Protein AF-A0A432FZ18-F1 (afdb_monomer_lite)

Organism: NCBI:txid2024889

Secondary structure (DSSP, 8-state):
-----HHHHHHHHHHIIIIIHHHHHHHHHHHHHTEEEEE-HHHHHHHHHTT--HHHHHHHHHHTTS-BS-HHHHHHHHHHH-S-HHHHHHHHHHHHHHEEEEE-TTHHHHHHHHHHHHHHHHHHHHHHHS-TT--

Structure (mmCIF, N/CA/C/O backbone):
data_AF-A0A432FZ18-F1
#
_entry.id   AF-A0A432FZ18-F1
#
loop_
_atom_site.group_PDB
_atom_site.id
_atom_site.type_symbol
_atom_site.label_atom_id
_atom_site.label_alt_id
_atom_site.label_comp_id
_atom_site.label_asym_id
_atom_site.label_entity_id
_atom_site.label_seq_id
_atom_site.pdbx_PDB_ins_code
_atom_site.Cartn_x
_atom_site.Cartn_y
_atom_site.Cartn_z
_atom_site.occupancy
_atom_site.B_iso_or_equiv
_atom_site.auth_seq_id
_atom_site.auth_comp_id
_atom_site.auth_asym_id
_atom_site.auth_atom_id
_atom_site.pdbx_PDB_model_num
ATOM 1 N N . MET A 1 1 ? 37.053 12.940 -31.738 1.00 42.72 1 MET A N 1
ATOM 2 C CA . MET A 1 1 ? 35.820 13.346 -31.035 1.00 42.72 1 MET A CA 1
ATOM 3 C C . MET A 1 1 ? 34.678 12.847 -31.896 1.00 42.72 1 MET A C 1
ATOM 5 O O . MET A 1 1 ? 34.499 13.380 -32.983 1.00 42.72 1 MET A O 1
ATOM 9 N N . GLU A 1 2 ? 34.038 11.740 -31.517 1.00 53.56 2 GLU A N 1
ATOM 10 C CA . GLU A 1 2 ? 32.919 11.198 -32.296 1.00 53.56 2 GLU A CA 1
ATOM 11 C C . GLU A 1 2 ? 31.771 12.209 -32.272 1.00 53.56 2 GLU A C 1
ATOM 13 O O . GLU A 1 2 ? 31.333 12.654 -31.210 1.00 53.56 2 GLU A O 1
ATOM 18 N N . ILE A 1 3 ? 31.361 12.648 -33.460 1.00 57.78 3 ILE A N 1
ATOM 19 C CA . ILE A 1 3 ? 30.257 13.585 -33.635 1.00 57.78 3 ILE A CA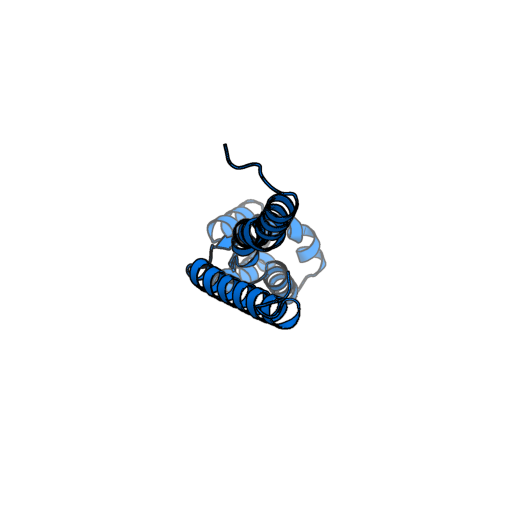 1
ATOM 20 C C . ILE A 1 3 ? 28.996 12.798 -33.303 1.00 57.78 3 ILE A C 1
ATOM 22 O O . ILE A 1 3 ? 28.614 11.907 -34.057 1.00 57.78 3 ILE A O 1
ATOM 26 N N . ILE A 1 4 ? 28.378 13.107 -32.165 1.00 59.44 4 ILE A N 1
ATOM 27 C CA . ILE A 1 4 ? 27.102 12.515 -31.763 1.00 59.44 4 ILE A CA 1
ATOM 28 C C . ILE A 1 4 ? 26.103 12.775 -32.896 1.00 59.44 4 ILE A C 1
ATOM 30 O O . ILE A 1 4 ? 25.757 13.924 -33.180 1.00 59.44 4 ILE A O 1
ATOM 34 N N . THR A 1 5 ? 25.667 11.716 -33.576 1.00 69.81 5 THR A N 1
ATOM 35 C CA . THR A 1 5 ? 24.731 11.848 -34.693 1.00 69.81 5 THR A CA 1
ATOM 36 C C . THR A 1 5 ? 23.301 12.016 -34.176 1.00 69.81 5 THR A C 1
ATOM 38 O O . THR A 1 5 ? 22.955 11.593 -33.073 1.00 69.81 5 THR A O 1
ATOM 41 N N . TRP A 1 6 ? 22.415 12.612 -34.980 1.00 69.00 6 TRP A N 1
ATOM 42 C CA . TRP A 1 6 ? 20.993 12.756 -34.625 1.00 69.00 6 TRP A CA 1
ATOM 43 C C . TRP A 1 6 ? 20.311 11.401 -34.339 1.00 69.00 6 TRP A C 1
ATOM 45 O O . TRP A 1 6 ? 19.399 11.312 -33.514 1.00 69.00 6 TRP A O 1
ATOM 55 N N . GLY A 1 7 ? 20.793 10.326 -34.976 1.00 70.12 7 GLY A N 1
ATOM 56 C CA . GLY A 1 7 ? 20.372 8.951 -34.701 1.00 70.12 7 GLY A CA 1
ATOM 57 C C . GLY A 1 7 ? 20.758 8.468 -33.299 1.00 70.12 7 GLY A C 1
ATOM 58 O O . GLY A 1 7 ? 19.943 7.813 -32.646 1.00 70.12 7 GLY A O 1
ATOM 59 N N . ASP A 1 8 ? 21.939 8.848 -32.807 1.00 64.94 8 ASP A N 1
ATOM 60 C CA . ASP A 1 8 ? 22.396 8.525 -31.449 1.00 64.94 8 ASP A CA 1
ATOM 61 C C . ASP A 1 8 ? 21.614 9.297 -30.388 1.00 64.94 8 ASP A C 1
ATOM 63 O O . ASP A 1 8 ? 21.229 8.720 -29.373 1.00 64.94 8 ASP A O 1
ATOM 67 N N . ILE A 1 9 ? 21.277 10.566 -30.651 1.00 68.31 9 ILE A N 1
ATOM 68 C CA . ILE A 1 9 ? 20.412 11.363 -29.765 1.00 68.31 9 ILE A CA 1
ATOM 69 C C . ILE A 1 9 ? 19.025 10.722 -29.678 1.00 68.31 9 ILE A C 1
ATOM 71 O O . ILE A 1 9 ? 18.523 10.487 -28.582 1.00 68.31 9 ILE A O 1
ATOM 75 N N . ARG A 1 10 ? 18.420 10.354 -30.817 1.00 70.19 10 ARG A N 1
ATOM 76 C CA . ARG A 1 10 ? 17.100 9.705 -30.848 1.00 70.19 10 ARG A CA 1
ATOM 77 C C . ARG A 1 10 ? 17.105 8.355 -30.123 1.00 70.19 10 ARG A C 1
ATOM 79 O O . ARG A 1 10 ? 16.159 8.059 -29.393 1.00 70.19 10 ARG A O 1
ATOM 86 N N . ARG A 1 11 ? 18.158 7.548 -30.292 1.00 69.88 11 ARG A N 1
ATOM 87 C CA . ARG A 1 11 ? 18.338 6.275 -29.569 1.00 69.88 11 ARG A CA 1
ATOM 88 C C . ARG A 1 11 ? 18.551 6.492 -28.071 1.00 69.88 11 ARG A C 1
ATOM 90 O O . ARG A 1 11 ? 17.928 5.791 -27.278 1.00 69.88 11 ARG A O 1
ATOM 97 N N . GLY A 1 12 ? 19.346 7.487 -27.684 1.00 68.94 12 GLY A N 1
ATOM 98 C CA . GLY A 1 12 ? 19.562 7.873 -26.290 1.00 68.94 12 GLY A CA 1
ATOM 99 C C . GLY A 1 12 ? 18.278 8.346 -25.607 1.00 68.94 12 GLY A C 1
ATOM 100 O O . GLY A 1 12 ? 17.948 7.877 -24.522 1.00 68.94 12 GLY A O 1
ATOM 101 N N . THR A 1 13 ? 17.488 9.199 -26.265 1.00 74.06 13 THR A N 1
ATOM 102 C CA . THR A 1 13 ? 16.187 9.651 -25.747 1.00 74.06 13 THR A CA 1
ATOM 103 C C . THR A 1 13 ? 15.193 8.498 -25.629 1.00 74.06 13 THR A C 1
ATOM 105 O O . THR A 1 13 ? 14.516 8.386 -24.609 1.00 74.06 13 THR A O 1
ATOM 108 N N . LEU A 1 14 ? 15.127 7.605 -26.623 1.00 73.06 14 LEU A N 1
ATOM 109 C CA . LEU A 1 14 ? 14.284 6.408 -26.550 1.00 73.06 14 LEU A CA 1
ATOM 110 C C . LEU A 1 14 ? 14.692 5.500 -25.386 1.00 73.06 14 LEU A C 1
ATOM 112 O O . LEU A 1 14 ? 13.818 5.031 -24.667 1.00 73.06 14 LEU A O 1
ATOM 116 N N . ALA A 1 15 ? 15.991 5.299 -25.153 1.00 69.06 15 ALA A N 1
ATOM 117 C CA . ALA A 1 15 ? 16.472 4.532 -24.009 1.00 69.06 15 ALA A CA 1
ATOM 118 C C . ALA A 1 15 ? 16.080 5.199 -22.681 1.00 69.06 15 ALA A C 1
ATOM 120 O O . ALA A 1 15 ? 15.528 4.546 -21.803 1.00 69.06 15 ALA A O 1
ATOM 121 N N . ILE A 1 16 ? 16.266 6.511 -22.533 1.00 71.75 16 ILE A N 1
ATOM 122 C CA . ILE A 1 16 ? 15.891 7.220 -21.300 1.00 71.75 16 ILE A CA 1
ATOM 123 C C . ILE A 1 16 ? 14.378 7.112 -21.041 1.00 71.75 16 ILE A C 1
ATOM 125 O O . ILE A 1 16 ? 13.962 6.760 -19.937 1.00 71.75 16 ILE A O 1
ATOM 129 N N . VAL A 1 17 ? 13.550 7.363 -22.058 1.00 73.94 17 VAL A N 1
ATOM 130 C CA . VAL A 1 17 ? 12.085 7.388 -21.921 1.00 73.94 17 VAL A CA 1
ATOM 131 C C . VAL A 1 17 ? 11.493 5.991 -21.749 1.00 73.94 17 VAL A C 1
ATOM 133 O O . VAL A 1 17 ? 10.549 5.828 -20.982 1.00 73.94 17 VAL A O 1
ATOM 136 N N . LEU A 1 18 ? 12.025 4.981 -22.440 1.00 72.44 18 LEU A N 1
ATOM 137 C CA . LEU A 1 18 ? 11.463 3.631 -22.410 1.00 72.44 18 LEU A CA 1
ATOM 138 C C . LEU A 1 18 ? 12.084 2.745 -21.336 1.00 72.44 18 LEU A C 1
ATOM 140 O O . LEU A 1 18 ? 11.427 1.808 -20.918 1.00 72.44 18 LEU A O 1
ATOM 144 N N . VAL A 1 19 ? 13.307 3.003 -20.879 1.00 70.69 19 VAL A N 1
ATOM 145 C CA . VAL A 1 19 ? 14.027 2.127 -19.933 1.00 70.69 19 VAL A CA 1
ATOM 146 C C . VAL A 1 19 ? 14.135 2.812 -18.575 1.00 70.69 19 VAL A C 1
ATOM 148 O O . VAL A 1 19 ? 13.672 2.280 -17.566 1.00 70.69 19 VAL A O 1
ATOM 151 N N . ILE A 1 20 ? 14.690 4.026 -18.541 1.00 73.50 20 ILE A N 1
ATOM 152 C CA . ILE A 1 20 ? 15.062 4.690 -17.284 1.00 73.50 20 ILE A CA 1
ATOM 153 C C . ILE A 1 20 ? 13.832 5.233 -16.557 1.00 73.50 20 ILE A C 1
ATOM 155 O O . ILE A 1 20 ? 13.635 4.922 -15.383 1.00 73.50 20 ILE A O 1
ATOM 159 N N . VAL A 1 21 ? 12.979 5.999 -17.245 1.00 76.12 21 VAL A N 1
ATOM 160 C CA . VAL A 1 21 ? 11.768 6.580 -16.639 1.00 76.12 21 VAL A CA 1
ATOM 161 C C . VAL A 1 21 ? 10.839 5.496 -16.069 1.00 76.12 21 VAL A C 1
ATOM 163 O O . VAL A 1 21 ? 10.453 5.616 -14.909 1.00 76.12 21 VAL A O 1
ATOM 166 N N . PRO A 1 22 ? 10.521 4.401 -16.784 1.00 73.44 22 PRO A N 1
ATOM 167 C CA . PRO A 1 22 ? 9.627 3.364 -16.273 1.00 73.44 22 PRO A CA 1
ATOM 168 C C . PRO A 1 22 ? 10.248 2.578 -15.123 1.00 73.44 22 PRO A C 1
ATOM 170 O O . PRO A 1 22 ? 9.548 2.278 -14.164 1.00 73.44 22 PRO A O 1
ATOM 173 N N . THR A 1 23 ? 11.558 2.312 -15.162 1.00 75.31 23 THR A N 1
ATOM 174 C CA . THR A 1 23 ? 12.267 1.669 -14.042 1.00 75.31 23 THR A CA 1
ATOM 175 C C . THR A 1 23 ? 12.230 2.545 -12.794 1.00 75.31 23 THR A C 1
ATOM 177 O O . THR A 1 23 ? 11.946 2.055 -11.703 1.00 75.31 23 THR A O 1
ATOM 180 N N . PHE A 1 24 ? 12.464 3.850 -12.949 1.00 74.81 24 PHE A N 1
ATOM 181 C CA . PHE A 1 24 ? 12.413 4.801 -11.843 1.00 74.81 24 PHE A CA 1
ATOM 182 C C . PHE A 1 24 ? 10.992 4.944 -11.282 1.00 74.81 24 PHE A C 1
ATOM 184 O O . PHE A 1 24 ? 10.801 4.897 -10.067 1.00 74.81 24 PHE A O 1
ATOM 191 N N . LEU A 1 25 ? 9.980 5.050 -12.151 1.00 74.00 25 LEU A N 1
ATOM 192 C CA . LEU A 1 25 ? 8.573 5.094 -11.748 1.00 74.00 25 LEU A CA 1
ATOM 193 C C . LEU A 1 25 ? 8.155 3.801 -11.035 1.00 74.00 25 LEU A C 1
ATOM 195 O O . LEU A 1 25 ? 7.576 3.863 -9.955 1.00 74.00 25 LEU A O 1
ATOM 199 N N . LEU A 1 26 ? 8.488 2.631 -11.581 1.00 71.75 26 LEU A N 1
ATOM 200 C CA . LEU A 1 26 ? 8.206 1.349 -10.937 1.00 71.75 26 LEU A CA 1
ATOM 201 C C . LEU A 1 26 ? 8.903 1.258 -9.577 1.00 71.75 26 LEU A C 1
ATOM 203 O O . LEU A 1 26 ? 8.251 0.921 -8.598 1.00 71.75 26 LEU A O 1
ATOM 207 N N . GLY A 1 27 ? 10.178 1.633 -9.470 1.00 68.88 27 GLY A N 1
ATOM 208 C CA . GLY A 1 27 ? 10.905 1.587 -8.198 1.00 68.88 27 GLY A CA 1
ATOM 209 C C . GLY A 1 27 ? 10.311 2.523 -7.142 1.00 68.88 27 GLY A C 1
ATOM 210 O O . GLY A 1 27 ? 10.164 2.142 -5.983 1.00 68.88 27 GLY A O 1
ATOM 211 N N . THR A 1 28 ? 9.904 3.726 -7.551 1.00 70.12 28 THR A N 1
ATOM 212 C CA . THR A 1 28 ? 9.374 4.748 -6.636 1.00 70.12 28 THR A CA 1
ATOM 213 C C . THR A 1 28 ? 7.939 4.445 -6.199 1.00 70.12 28 THR A C 1
ATOM 215 O O . THR A 1 28 ? 7.583 4.682 -5.046 1.00 70.12 28 THR A O 1
ATOM 218 N N . TYR A 1 29 ? 7.107 3.912 -7.100 1.00 69.00 29 TYR A N 1
ATOM 219 C CA . TYR A 1 29 ? 5.669 3.752 -6.864 1.00 69.00 29 TYR A CA 1
ATOM 220 C C . TYR A 1 29 ? 5.227 2.313 -6.569 1.00 69.00 29 TYR A C 1
ATOM 222 O O . TYR A 1 29 ? 4.166 2.139 -5.970 1.00 69.00 29 TYR A O 1
ATOM 230 N N . MET A 1 30 ? 6.016 1.278 -6.888 1.00 66.56 30 MET A N 1
ATOM 231 C CA . MET A 1 30 ? 5.645 -0.103 -6.545 1.00 66.56 30 MET A CA 1
ATOM 232 C C . MET A 1 30 ? 5.706 -0.376 -5.051 1.00 66.56 30 MET A C 1
ATOM 234 O O . MET A 1 30 ? 4.802 -1.015 -4.522 1.00 66.56 30 MET A O 1
ATOM 238 N N . ALA A 1 31 ? 6.752 0.086 -4.365 1.00 64.00 31 ALA A N 1
ATOM 239 C CA . ALA A 1 31 ? 6.898 -0.180 -2.938 1.00 64.00 31 ALA A CA 1
ATOM 240 C C . ALA A 1 31 ? 5.747 0.417 -2.106 1.00 64.00 31 ALA A C 1
ATOM 242 O O . ALA A 1 31 ? 5.229 -0.306 -1.260 1.00 64.00 31 ALA A O 1
ATOM 243 N N . PRO A 1 32 ? 5.271 1.655 -2.363 1.00 63.59 32 PRO A N 1
ATOM 244 C CA . PRO A 1 32 ? 4.036 2.177 -1.774 1.00 63.59 32 PRO A CA 1
ATOM 245 C C . PRO A 1 32 ? 2.765 1.442 -2.223 1.00 63.59 32 PRO A C 1
ATOM 247 O O . PRO A 1 32 ? 1.850 1.271 -1.422 1.00 63.59 32 PRO A O 1
ATOM 250 N N . ALA A 1 33 ? 2.686 1.011 -3.487 1.00 63.75 33 ALA A N 1
ATOM 251 C CA . ALA A 1 33 ? 1.502 0.339 -4.027 1.00 63.75 33 ALA A CA 1
ATOM 252 C C . ALA A 1 33 ? 1.334 -1.107 -3.526 1.00 63.75 33 ALA A C 1
ATOM 254 O O . ALA A 1 33 ? 0.216 -1.611 -3.472 1.00 63.75 33 ALA A O 1
ATOM 255 N N . LEU A 1 34 ? 2.432 -1.768 -3.152 1.00 67.06 34 LEU A N 1
ATOM 256 C CA . LEU A 1 34 ? 2.473 -3.139 -2.639 1.00 67.06 34 LEU A CA 1
ATOM 257 C C . LEU A 1 34 ? 2.684 -3.183 -1.118 1.00 67.06 34 LEU A C 1
ATOM 259 O O . LEU A 1 34 ? 3.289 -4.115 -0.583 1.00 67.06 34 LEU A O 1
ATOM 263 N N . GLN A 1 35 ? 2.197 -2.168 -0.404 1.00 69.44 35 GLN A N 1
ATOM 264 C CA . GLN A 1 35 ? 2.169 -2.190 1.054 1.00 69.44 35 GLN A CA 1
ATOM 265 C C . GLN A 1 35 ? 0.980 -3.008 1.535 1.00 69.44 35 GLN A C 1
ATOM 267 O O . GLN A 1 35 ? -0.151 -2.811 1.102 1.00 69.44 35 GLN A O 1
ATOM 272 N N . SER A 1 36 ? 1.231 -3.897 2.489 1.00 73.38 36 SER A N 1
ATOM 273 C CA . SER A 1 36 ? 0.146 -4.435 3.299 1.00 73.38 36 SER A CA 1
ATOM 274 C C . SER A 1 36 ? -0.192 -3.434 4.398 1.00 73.38 36 SER A C 1
ATOM 276 O O . SER A 1 36 ? 0.690 -2.838 4.996 1.00 73.38 36 SER A O 1
ATOM 278 N N . TYR A 1 37 ? -1.464 -3.213 4.662 1.00 77.25 37 TYR A N 1
ATOM 279 C CA . TYR A 1 37 ? -1.971 -2.329 5.691 1.00 77.25 37 TYR A CA 1
ATOM 280 C C . TYR A 1 37 ? -2.477 -3.170 6.855 1.00 77.25 37 TYR A C 1
ATOM 282 O O . TYR A 1 37 ? -3.238 -4.123 6.666 1.00 77.25 37 TYR A O 1
ATOM 290 N N . GLN A 1 38 ? -2.065 -2.804 8.062 1.00 79.62 38 GLN A N 1
ATOM 291 C CA . GLN A 1 38 ? -2.515 -3.442 9.292 1.00 79.62 38 GLN A CA 1
ATOM 292 C C . GLN A 1 38 ? -2.835 -2.370 10.333 1.00 79.62 38 GLN A C 1
ATOM 294 O O . GLN A 1 38 ? -2.187 -1.323 10.409 1.00 79.62 38 GLN A O 1
ATOM 299 N N . ILE A 1 39 ? -3.848 -2.638 11.155 1.00 79.50 39 ILE A N 1
ATOM 300 C CA . ILE A 1 39 ? -4.134 -1.828 12.339 1.00 79.50 39 ILE A CA 1
ATOM 301 C C . ILE A 1 39 ? -3.083 -2.169 13.394 1.00 79.50 39 ILE A C 1
ATOM 303 O O . ILE A 1 39 ? -2.929 -3.330 13.761 1.00 79.50 39 ILE A O 1
ATOM 307 N N . THR A 1 40 ? -2.352 -1.182 13.905 1.00 76.50 40 THR A N 1
ATOM 308 C CA . THR A 1 40 ? -1.316 -1.447 14.911 1.00 76.50 40 THR A CA 1
ATOM 309 C C . THR A 1 40 ? -1.911 -1.593 16.315 1.00 76.50 40 THR A C 1
ATOM 311 O O . THR A 1 40 ? -2.868 -0.915 16.689 1.00 76.50 40 THR A O 1
ATOM 314 N N . GLY A 1 41 ? -1.329 -2.475 17.136 1.00 77.00 41 GLY A N 1
ATOM 315 C CA . GLY A 1 41 ? -1.704 -2.614 18.551 1.00 77.00 41 GLY A CA 1
ATOM 316 C C . GLY A 1 41 ? -1.545 -1.314 19.360 1.00 77.00 41 GLY A C 1
ATOM 317 O O . GLY A 1 41 ? -2.480 -0.941 20.067 1.00 77.00 41 GLY A O 1
ATOM 318 N N . PRO A 1 42 ? -0.419 -0.588 19.224 1.00 81.50 42 PRO A N 1
ATOM 319 C CA . PRO A 1 42 ? -0.256 0.743 19.807 1.00 81.50 42 PRO A CA 1
ATOM 32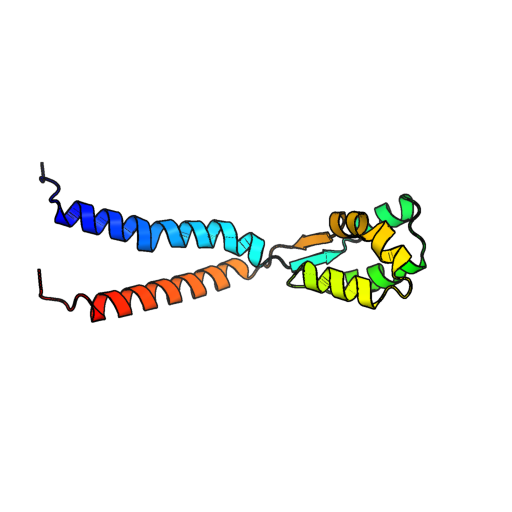0 C C . PRO A 1 42 ? -1.294 1.760 19.313 1.00 81.50 42 PRO A C 1
ATOM 322 O O . PRO A 1 42 ? -1.830 2.517 20.118 1.00 81.50 42 PRO A O 1
ATOM 325 N N . GLY A 1 43 ? -1.648 1.738 18.023 1.00 79.62 43 GLY A N 1
ATOM 326 C CA . GLY A 1 43 ? -2.656 2.646 17.474 1.00 79.62 43 GLY A CA 1
ATOM 327 C C . GLY A 1 43 ? -4.066 2.397 18.016 1.00 79.62 43 GLY A C 1
ATOM 328 O O . GLY A 1 43 ? -4.812 3.340 18.285 1.00 79.62 43 GLY A O 1
ATOM 329 N N . LEU A 1 44 ? -4.411 1.134 18.282 1.00 81.31 44 LEU A N 1
ATOM 330 C CA . LEU A 1 44 ? -5.639 0.762 18.996 1.00 81.31 44 LEU A CA 1
ATOM 331 C C . LEU A 1 44 ? -5.653 1.266 20.439 1.00 81.31 44 LEU A C 1
ATOM 333 O O . LEU A 1 44 ? -6.670 1.776 20.912 1.00 81.31 44 LEU A O 1
ATOM 337 N N . TRP A 1 45 ? -4.519 1.158 21.131 1.00 83.06 45 TRP A N 1
ATOM 338 C CA . TRP A 1 45 ? -4.378 1.672 22.489 1.00 83.06 45 TRP A CA 1
ATOM 339 C C . TRP A 1 45 ? -4.546 3.194 22.545 1.00 83.06 45 TRP A C 1
ATOM 341 O O . TRP A 1 45 ? -5.235 3.711 23.425 1.00 83.06 45 TRP A O 1
ATOM 351 N N . GLU A 1 46 ? -3.999 3.926 21.571 1.00 84.31 46 GLU A N 1
ATOM 352 C CA . GLU A 1 46 ? -4.222 5.368 21.457 1.00 84.31 46 GLU A CA 1
ATOM 353 C C . GLU A 1 46 ? -5.686 5.732 21.207 1.00 84.31 46 GLU A C 1
ATOM 355 O O . GLU A 1 46 ? -6.176 6.711 21.778 1.00 84.31 46 GLU A O 1
ATOM 360 N N . LEU A 1 47 ? -6.393 4.970 20.366 1.00 84.38 47 LEU A N 1
ATOM 361 C CA . LEU A 1 47 ? -7.823 5.179 20.125 1.00 84.38 47 LEU A CA 1
ATOM 362 C C . LEU A 1 47 ? -8.620 4.987 21.414 1.00 84.38 47 LEU A C 1
ATOM 364 O O . LEU A 1 47 ? -9.422 5.858 21.762 1.00 84.38 47 LEU A O 1
ATOM 368 N N . LYS A 1 48 ? -8.338 3.915 22.163 1.00 84.56 48 LYS A N 1
ATOM 369 C CA . LYS A 1 48 ? -8.973 3.657 23.460 1.00 84.56 48 LYS A CA 1
ATOM 370 C C . LYS A 1 48 ? -8.667 4.768 24.469 1.00 84.56 48 LYS A C 1
ATOM 372 O O . LYS A 1 48 ? -9.581 5.299 25.095 1.00 84.56 48 LYS A O 1
ATOM 377 N N . ARG A 1 49 ? -7.410 5.221 24.554 1.00 85.88 49 ARG A N 1
ATOM 378 C CA . ARG A 1 49 ? -6.994 6.338 25.426 1.00 85.88 49 ARG A CA 1
ATOM 379 C C . ARG A 1 49 ? -7.686 7.661 25.077 1.00 85.88 49 ARG A C 1
ATOM 381 O O . ARG A 1 49 ? -7.918 8.478 25.961 1.00 85.88 49 ARG A O 1
ATOM 388 N N . LYS A 1 50 ? -8.034 7.877 23.806 1.00 84.19 50 LYS A N 1
ATOM 389 C CA . LYS A 1 50 ? -8.770 9.060 23.321 1.00 84.19 50 LYS A CA 1
ATOM 390 C C . LYS A 1 50 ? -10.296 8.941 23.479 1.00 84.19 50 LYS A C 1
ATOM 392 O O . LYS A 1 50 ? -11.016 9.765 22.913 1.00 84.19 50 LYS A O 1
ATOM 397 N N . GLY A 1 51 ? -10.786 7.944 24.219 1.00 81.19 51 GLY A N 1
ATOM 398 C CA . GLY A 1 51 ? -12.211 7.759 24.500 1.00 81.19 51 GLY A CA 1
ATOM 399 C C . GLY A 1 51 ? -12.992 7.142 23.340 1.00 81.19 51 GLY A C 1
ATOM 400 O O . GLY A 1 51 ? -14.153 7.489 23.128 1.00 81.19 51 GLY A O 1
ATOM 401 N N . ALA A 1 52 ? -12.362 6.287 22.529 1.00 83.44 52 ALA A N 1
ATOM 402 C CA . ALA A 1 52 ? -13.105 5.448 21.595 1.00 83.44 52 ALA A CA 1
ATOM 403 C C . ALA A 1 52 ? -13.912 4.382 22.367 1.00 83.44 52 ALA A C 1
ATOM 405 O O . ALA A 1 52 ? -13.357 3.762 23.276 1.00 83.44 52 ALA A O 1
ATOM 406 N N . PRO A 1 53 ? -15.194 4.168 22.023 1.00 82.75 53 PRO A N 1
ATOM 407 C CA . PRO A 1 53 ? -16.033 3.168 22.678 1.00 82.75 53 PRO A CA 1
ATOM 408 C C . PRO A 1 53 ? -15.563 1.744 22.355 1.00 82.75 53 PRO A C 1
ATOM 410 O O . PRO A 1 53 ? -15.035 1.491 21.271 1.00 82.75 53 PRO A O 1
ATOM 413 N N . ASP A 1 54 ? -15.788 0.797 23.270 1.00 80.88 54 ASP A N 1
ATOM 414 C CA . ASP A 1 54 ? -15.346 -0.595 23.091 1.00 80.88 54 ASP A CA 1
ATOM 415 C C . ASP A 1 54 ? -16.010 -1.276 21.880 1.00 80.88 54 ASP A C 1
ATOM 417 O O . ASP A 1 54 ? -15.343 -2.034 21.181 1.00 80.88 54 ASP A O 1
ATOM 421 N N . ALA A 1 55 ? -17.241 -0.878 21.529 1.00 80.50 55 ALA A N 1
ATOM 422 C CA . ALA A 1 55 ? -17.931 -1.292 20.300 1.00 80.50 55 ALA A CA 1
ATOM 423 C C . ALA A 1 55 ? -17.158 -0.961 19.004 1.00 80.50 55 ALA A C 1
ATOM 425 O O . ALA A 1 55 ? -17.411 -1.558 17.963 1.00 80.50 55 ALA A O 1
ATOM 426 N N . LEU A 1 56 ? -16.213 -0.014 19.057 1.00 82.50 56 LEU A N 1
ATOM 427 C CA . LEU A 1 56 ? -15.291 0.292 17.962 1.00 82.50 56 LEU A CA 1
ATOM 428 C C . LEU A 1 56 ? -13.975 -0.488 18.085 1.00 82.50 56 LEU A C 1
ATOM 430 O O . LEU A 1 56 ? -13.406 -0.915 17.083 1.00 82.50 56 LEU A O 1
ATOM 434 N N . ILE A 1 57 ? -13.459 -0.644 19.305 1.00 82.69 57 ILE A N 1
ATOM 435 C CA . ILE A 1 57 ? -12.143 -1.244 19.560 1.00 82.69 57 ILE A CA 1
ATOM 436 C C . ILE A 1 57 ? -12.149 -2.753 19.319 1.00 82.69 57 ILE A C 1
ATOM 438 O O . ILE A 1 57 ? -11.171 -3.277 18.793 1.00 82.69 57 ILE A O 1
ATOM 442 N N . GLU A 1 58 ? -13.225 -3.443 19.683 1.00 82.38 58 GLU A N 1
ATOM 443 C CA . GLU A 1 58 ? -13.331 -4.900 19.586 1.00 82.38 58 GLU A CA 1
ATOM 444 C C . GLU A 1 58 ? -13.292 -5.404 18.124 1.00 82.38 58 GLU A C 1
ATOM 446 O O . GLU A 1 58 ? -12.406 -6.208 17.814 1.00 82.38 58 GLU A O 1
ATOM 451 N N . PRO A 1 59 ? -14.067 -4.836 17.172 1.00 81.44 59 PRO A N 1
ATOM 452 C CA . PRO A 1 59 ? -13.924 -5.149 15.746 1.00 81.44 59 PRO A CA 1
ATOM 453 C C . PRO A 1 59 ? -12.523 -4.869 15.190 1.00 81.44 59 PRO A C 1
ATOM 455 O O . PRO A 1 59 ? -11.968 -5.649 14.412 1.00 81.44 59 PRO A O 1
ATOM 458 N N . LEU A 1 60 ? -11.919 -3.748 15.598 1.00 82.69 60 LEU A N 1
ATOM 459 C CA . LEU A 1 60 ? -10.576 -3.369 15.161 1.00 82.69 60 LEU A CA 1
ATOM 460 C C . LEU A 1 60 ? -9.497 -4.300 15.742 1.00 82.69 60 LEU A C 1
ATOM 462 O O . LEU A 1 60 ? -8.465 -4.521 15.104 1.00 82.69 60 LEU A O 1
ATOM 466 N N . HIS A 1 61 ? -9.717 -4.850 16.940 1.00 83.00 61 HIS A N 1
ATOM 467 C CA . HIS A 1 61 ? -8.811 -5.797 17.583 1.00 83.00 61 HIS A CA 1
ATOM 468 C C . HIS A 1 61 ? -8.770 -7.137 16.845 1.00 83.00 61 HIS A C 1
ATOM 470 O O . HIS A 1 61 ? -7.686 -7.686 16.646 1.00 83.00 61 HIS A O 1
ATOM 476 N N . GLU A 1 62 ? -9.917 -7.636 16.383 1.00 82.38 62 GLU A N 1
ATOM 477 C CA . GLU A 1 62 ? -9.969 -8.819 15.517 1.00 82.38 62 GLU A CA 1
ATOM 478 C C . GLU A 1 62 ? -9.268 -8.562 14.177 1.00 82.38 62 GLU A C 1
ATOM 480 O O . GLU A 1 62 ? -8.477 -9.384 13.706 1.00 82.38 62 GLU A O 1
ATOM 485 N N . LEU A 1 63 ? -9.511 -7.391 13.578 1.00 81.38 63 LEU A N 1
ATOM 486 C CA . LEU A 1 63 ? -8.933 -7.011 12.288 1.00 81.38 63 LEU A CA 1
ATOM 487 C C . LEU A 1 63 ? -7.423 -6.797 12.338 1.00 81.38 63 LEU A C 1
ATOM 489 O O . LEU A 1 63 ? -6.743 -7.032 11.340 1.00 81.38 63 LEU A O 1
ATOM 493 N N . ARG A 1 64 ? -6.869 -6.442 13.502 1.00 78.00 64 ARG A N 1
ATOM 494 C CA . ARG A 1 64 ? -5.417 -6.392 13.713 1.00 78.00 64 ARG A CA 1
ATOM 495 C C . ARG A 1 64 ? -4.737 -7.707 13.345 1.00 78.00 64 ARG A C 1
ATOM 497 O O . ARG A 1 64 ? -3.589 -7.672 12.928 1.00 78.00 64 ARG A O 1
ATOM 504 N N . LEU A 1 65 ? -5.388 -8.859 13.498 1.00 73.00 65 LEU A N 1
ATOM 505 C CA . LEU A 1 65 ? -4.760 -10.159 13.238 1.00 73.00 65 LEU A CA 1
ATOM 506 C C . LEU A 1 65 ? -4.594 -10.467 11.740 1.00 73.00 65 LEU A C 1
ATOM 508 O O . LEU A 1 65 ? -3.956 -11.462 11.398 1.00 73.00 65 LEU A O 1
ATOM 512 N N . LYS A 1 66 ? -5.144 -9.635 10.844 1.00 76.06 66 LYS A N 1
ATOM 513 C CA . LYS A 1 66 ? -5.129 -9.867 9.396 1.00 76.06 66 LYS A CA 1
ATOM 514 C C . LYS A 1 66 ? -4.495 -8.684 8.650 1.00 76.06 66 LYS A C 1
ATOM 516 O O . LYS A 1 66 ? -5.040 -7.583 8.694 1.00 76.06 66 LYS A O 1
ATOM 521 N N . PRO A 1 67 ? -3.371 -8.881 7.940 1.00 74.00 67 PRO A N 1
ATOM 522 C CA . PRO A 1 67 ? -2.839 -7.864 7.038 1.00 74.00 67 PRO A CA 1
ATOM 523 C C . PRO A 1 67 ? -3.674 -7.798 5.748 1.00 74.00 67 PRO A C 1
ATOM 525 O O . PRO A 1 67 ? -4.038 -8.826 5.176 1.00 74.00 67 PRO A O 1
ATOM 528 N N . PHE A 1 68 ? -3.957 -6.589 5.260 1.00 73.62 68 PHE A N 1
ATOM 529 C CA . PHE A 1 68 ? -4.718 -6.354 4.026 1.00 73.62 68 PHE A CA 1
ATOM 530 C C . PHE A 1 68 ? -3.845 -5.698 2.962 1.00 73.62 68 PHE A C 1
ATOM 532 O O . PHE A 1 68 ? -3.163 -4.730 3.244 1.00 73.62 68 PHE A O 1
ATOM 539 N N . PHE A 1 69 ? -3.913 -6.136 1.707 1.00 64.44 69 PHE A N 1
ATOM 540 C CA . PHE A 1 69 ? -3.131 -5.527 0.615 1.00 64.44 69 PHE A CA 1
ATOM 541 C C . PHE A 1 69 ? -3.521 -4.084 0.280 1.00 64.44 69 PHE A C 1
ATOM 543 O O . PHE A 1 69 ? -2.730 -3.346 -0.288 1.00 64.44 69 PHE A O 1
ATOM 550 N N . PHE A 1 70 ? -4.748 -3.675 0.600 1.00 72.00 70 PHE A N 1
ATOM 551 C CA . PHE A 1 70 ? -5.238 -2.352 0.249 1.00 72.00 70 PHE A CA 1
ATOM 552 C C . PHE A 1 70 ? -5.883 -1.672 1.443 1.00 72.00 70 PHE A C 1
ATOM 554 O O . PHE A 1 70 ? -6.751 -2.246 2.105 1.00 72.00 70 PHE A O 1
ATOM 561 N N . LYS A 1 71 ? -5.524 -0.405 1.649 1.00 76.44 71 LYS A N 1
ATOM 562 C CA . LYS A 1 71 ? -6.095 0.442 2.696 1.00 76.44 71 LYS A CA 1
ATOM 563 C C . LYS A 1 71 ? -7.613 0.577 2.570 1.00 76.44 71 LYS A C 1
ATOM 565 O O . LYS A 1 71 ? -8.306 0.464 3.572 1.00 76.44 71 LYS A O 1
ATOM 570 N N . PHE A 1 72 ? -8.137 0.746 1.352 1.00 76.69 72 PHE A N 1
ATOM 571 C CA . PHE A 1 72 ? -9.587 0.825 1.129 1.00 76.69 72 PHE A CA 1
ATOM 572 C C . PHE A 1 72 ? -10.300 -0.476 1.521 1.00 76.69 72 PHE A C 1
ATOM 574 O O . PHE A 1 72 ? -11.400 -0.437 2.057 1.00 76.69 72 PHE A O 1
ATOM 581 N N . ARG A 1 73 ? -9.658 -1.633 1.302 1.00 80.81 73 ARG A N 1
ATOM 582 C CA . ARG A 1 73 ? -10.224 -2.941 1.649 1.00 80.81 73 ARG A CA 1
ATOM 583 C C . ARG A 1 73 ? -10.248 -3.146 3.159 1.00 80.81 73 ARG A C 1
ATOM 585 O O . ARG A 1 73 ? -11.241 -3.630 3.680 1.00 80.81 73 ARG A O 1
ATOM 592 N N . LEU A 1 74 ? -9.185 -2.724 3.847 1.00 82.12 74 LEU A N 1
ATOM 593 C CA . LEU A 1 74 ? -9.145 -2.691 5.307 1.00 82.12 74 LEU A CA 1
ATOM 594 C C . LEU A 1 74 ? -10.240 -1.771 5.863 1.00 82.12 74 LEU A C 1
ATOM 596 O O . LEU A 1 74 ? -10.983 -2.187 6.738 1.00 82.12 74 LEU A O 1
ATOM 600 N N . MET A 1 75 ? -10.380 -0.554 5.330 1.00 83.31 75 MET A N 1
ATOM 601 C CA . MET A 1 75 ? -11.416 0.391 5.768 1.00 83.31 75 MET A CA 1
ATOM 602 C C . MET A 1 75 ?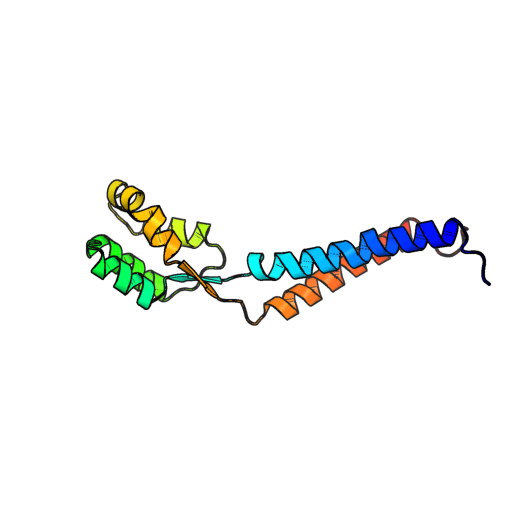 -12.837 -0.124 5.512 1.00 83.31 75 MET A C 1
ATOM 604 O O . MET A 1 75 ? -13.687 0.019 6.381 1.00 83.31 75 MET A O 1
ATOM 608 N N . SER A 1 76 ? -13.080 -0.769 4.370 1.00 83.50 76 SER A N 1
ATOM 609 C CA . SER A 1 76 ? -14.375 -1.386 4.058 1.00 83.50 76 SER A CA 1
ATOM 610 C C . SER A 1 76 ? -14.704 -2.549 4.998 1.00 83.50 76 SER A C 1
ATOM 612 O O . SER A 1 76 ? -15.841 -2.683 5.441 1.00 83.50 76 SER A O 1
ATOM 614 N N . GLU A 1 77 ? -13.711 -3.366 5.358 1.00 84.19 77 GLU A N 1
ATOM 615 C CA . GLU A 1 77 ? -13.911 -4.434 6.337 1.00 84.19 77 GLU A CA 1
ATOM 616 C C . GLU A 1 77 ? -14.170 -3.853 7.739 1.00 84.19 77 GLU A C 1
ATOM 618 O O . GLU A 1 77 ? -15.054 -4.334 8.444 1.00 84.19 77 GLU A O 1
ATOM 623 N N . VAL A 1 78 ? -13.466 -2.783 8.130 1.00 84.00 78 VAL A N 1
ATOM 624 C CA . VAL A 1 78 ? -13.744 -2.048 9.376 1.00 84.00 78 VAL A CA 1
ATOM 625 C C . VAL A 1 78 ? -15.183 -1.528 9.398 1.00 84.00 78 VAL A C 1
ATOM 627 O O . VAL A 1 78 ? -15.885 -1.761 10.377 1.00 84.00 78 VAL A O 1
ATOM 630 N N . GLU A 1 79 ? -15.630 -0.870 8.327 1.00 84.69 79 GLU A N 1
ATOM 631 C CA . GLU A 1 79 ? -17.001 -0.366 8.188 1.00 84.69 79 GLU A CA 1
ATOM 632 C C . GLU A 1 79 ? -18.029 -1.496 8.327 1.00 84.69 79 GLU A C 1
ATOM 634 O O . GLU A 1 79 ? -18.976 -1.375 9.095 1.00 84.69 79 GLU A O 1
ATOM 639 N N . SER A 1 80 ? -17.797 -2.634 7.663 1.00 85.56 80 SER A N 1
ATOM 640 C CA . SER A 1 80 ? -18.710 -3.785 7.700 1.00 85.56 80 SER A CA 1
ATOM 641 C C . SER A 1 80 ? -18.873 -4.426 9.083 1.00 85.56 80 SER A C 1
ATOM 643 O O . SER A 1 80 ? -19.892 -5.065 9.343 1.00 85.56 80 SER A O 1
ATOM 645 N N . ARG A 1 81 ? -17.883 -4.276 9.973 1.00 83.06 81 ARG A N 1
ATOM 646 C CA . ARG A 1 81 ? -17.903 -4.861 11.324 1.00 83.06 81 ARG A CA 1
ATOM 647 C C . ARG A 1 81 ? -18.390 -3.902 12.402 1.00 83.06 81 ARG A C 1
ATOM 649 O O . ARG A 1 81 ? -18.635 -4.336 13.525 1.00 83.06 81 ARG A O 1
ATOM 656 N N . ILE A 1 82 ? -18.516 -2.617 12.090 1.00 82.69 82 ILE A N 1
ATOM 657 C CA . ILE A 1 82 ? -19.066 -1.629 13.012 1.00 82.69 82 ILE A CA 1
ATOM 658 C C . ILE A 1 82 ? -20.560 -1.517 12.725 1.00 82.69 82 ILE A C 1
ATOM 660 O O . ILE A 1 82 ? -20.971 -0.970 11.709 1.00 82.69 82 ILE A O 1
ATOM 664 N N . SER A 1 83 ? -21.381 -2.006 13.651 1.00 77.06 83 SER A N 1
ATOM 665 C CA . SER A 1 83 ? -22.843 -1.998 13.511 1.00 77.06 83 SER A CA 1
ATOM 666 C C . SER A 1 83 ? -23.459 -0.590 13.456 1.00 77.06 83 SER A C 1
ATOM 668 O O . SER A 1 83 ? -24.601 -0.440 13.032 1.00 77.06 83 SER A O 1
ATOM 670 N N . ASP A 1 84 ? -22.725 0.434 13.900 1.00 82.31 84 ASP A N 1
ATOM 671 C CA . ASP A 1 84 ? -23.162 1.831 13.962 1.00 82.31 84 ASP A CA 1
ATOM 672 C C . ASP A 1 84 ? -22.409 2.698 12.931 1.00 82.31 84 ASP A C 1
ATOM 674 O O . ASP A 1 84 ? -21.238 3.059 13.104 1.00 82.31 84 ASP A O 1
ATOM 678 N N . ALA A 1 85 ? -23.105 3.049 11.848 1.00 82.19 85 ALA A N 1
ATOM 679 C CA . ALA A 1 85 ? -22.554 3.838 10.747 1.00 82.19 85 ALA A CA 1
ATOM 680 C C . ALA A 1 85 ? -22.177 5.276 11.157 1.00 82.19 85 ALA A C 1
ATOM 682 O O . ALA A 1 85 ? -21.215 5.842 10.623 1.00 82.19 85 ALA A O 1
ATOM 683 N N . ASP A 1 86 ? -22.888 5.869 12.120 1.00 84.75 86 ASP A N 1
ATOM 684 C CA . ASP A 1 86 ? -22.595 7.219 12.611 1.00 84.75 86 ASP A CA 1
ATOM 685 C C . ASP A 1 86 ? -21.328 7.220 13.472 1.00 84.75 86 ASP A C 1
ATOM 687 O O . ASP A 1 86 ? -20.494 8.134 13.400 1.00 84.75 86 ASP A O 1
ATOM 691 N N . LEU A 1 87 ? -21.130 6.146 14.237 1.00 82.44 87 LEU A N 1
ATOM 692 C CA . LEU A 1 87 ? -19.919 5.917 15.014 1.00 82.44 87 LEU A CA 1
ATOM 693 C C . LEU A 1 87 ? -18.706 5.719 14.095 1.00 82.44 87 LEU A C 1
ATOM 695 O O . LEU A 1 87 ? -17.671 6.359 14.313 1.00 82.44 87 LEU A O 1
ATOM 699 N N . PHE A 1 88 ? -18.837 4.920 13.031 1.00 83.75 88 PHE A N 1
ATOM 700 C CA . PHE A 1 88 ? -17.776 4.768 12.033 1.00 83.75 88 PHE A CA 1
ATOM 701 C C . PHE A 1 88 ? -17.407 6.113 11.398 1.00 83.75 88 PHE A C 1
ATOM 703 O O . PHE A 1 88 ? -16.246 6.516 11.479 1.00 83.75 88 PHE A O 1
ATOM 710 N N . ARG A 1 89 ? -18.379 6.875 10.877 1.00 85.44 89 ARG A N 1
ATOM 711 C CA . ARG A 1 89 ? -18.130 8.198 10.269 1.00 85.44 89 ARG A CA 1
ATOM 712 C C . ARG A 1 89 ? -17.434 9.176 11.215 1.00 85.44 89 ARG A C 1
ATOM 714 O O . ARG A 1 89 ? -16.552 9.929 10.804 1.00 85.44 89 ARG A O 1
ATOM 721 N N . LYS A 1 90 ? -17.786 9.157 12.503 1.00 87.75 90 LYS A N 1
ATOM 722 C CA . LYS A 1 90 ? -17.164 10.019 13.520 1.00 87.75 90 LYS A CA 1
ATOM 723 C C . LYS A 1 90 ? -15.690 9.676 13.774 1.00 87.75 90 LYS A C 1
ATOM 725 O O . LYS A 1 90 ? -14.904 10.569 14.109 1.00 87.75 90 LYS A O 1
ATOM 730 N N . TYR A 1 91 ? -15.308 8.405 13.646 1.00 83.88 91 TYR A N 1
ATOM 731 C CA . TYR A 1 91 ? -13.959 7.922 13.962 1.00 83.88 91 TYR A CA 1
ATOM 732 C C . TYR A 1 91 ? -13.127 7.514 12.738 1.00 83.88 91 TYR A C 1
ATOM 734 O O . TYR A 1 91 ? -11.932 7.284 12.906 1.00 83.88 91 TYR A O 1
ATOM 742 N N . GLU A 1 92 ? -13.683 7.527 11.527 1.00 85.31 92 GLU A N 1
ATOM 743 C CA . GLU A 1 92 ? -13.045 7.119 10.267 1.00 85.31 92 GLU A CA 1
ATOM 744 C C . GLU A 1 92 ? -11.631 7.699 10.113 1.00 85.31 92 GLU A C 1
ATOM 746 O O . GLU A 1 92 ? -10.646 6.963 10.094 1.00 85.31 92 GLU A O 1
ATOM 751 N N . LYS A 1 93 ? -11.499 9.032 10.152 1.00 85.88 93 LYS A N 1
ATOM 752 C CA . LYS A 1 93 ? -10.200 9.724 10.047 1.00 85.88 93 LYS A CA 1
ATOM 753 C C . LYS A 1 93 ? -9.218 9.363 11.162 1.00 85.88 93 LYS A C 1
ATOM 755 O O . LYS A 1 93 ? -8.006 9.461 10.981 1.00 85.88 93 LYS A O 1
ATOM 760 N N . LYS A 1 94 ? -9.717 9.017 12.353 1.00 85.12 94 LYS A N 1
ATOM 761 C CA . LYS A 1 94 ? -8.864 8.610 13.479 1.00 85.12 94 LYS A CA 1
ATOM 762 C C . LYS A 1 94 ? -8.373 7.181 13.286 1.00 85.12 94 LYS A C 1
ATOM 764 O O . LYS A 1 94 ? -7.206 6.936 13.557 1.00 85.12 94 LYS A O 1
ATOM 769 N N . ILE A 1 95 ? -9.229 6.282 12.805 1.00 82.38 95 ILE A N 1
ATOM 770 C CA . ILE A 1 95 ? -8.879 4.894 12.482 1.00 82.38 95 ILE A CA 1
ATOM 771 C C . ILE A 1 95 ? -7.860 4.881 11.346 1.00 82.38 95 ILE A C 1
ATOM 773 O O . ILE A 1 95 ? -6.813 4.255 11.465 1.00 82.38 95 ILE A O 1
ATOM 777 N N . GLU A 1 96 ? -8.111 5.663 10.298 1.00 84.12 96 GLU A N 1
ATOM 778 C CA . GLU A 1 96 ? -7.256 5.759 9.120 1.00 84.12 96 GLU A CA 1
ATOM 779 C C . GLU A 1 96 ? -5.815 6.172 9.462 1.00 84.12 96 GLU A C 1
ATOM 781 O O . GLU A 1 96 ? -4.863 5.657 8.878 1.00 84.12 96 GLU A O 1
ATOM 786 N N . ARG A 1 97 ? -5.644 7.063 10.448 1.00 83.81 97 ARG A N 1
ATOM 787 C CA . ARG A 1 97 ? -4.328 7.496 10.949 1.00 83.81 97 ARG A CA 1
ATOM 788 C C . ARG A 1 97 ? -3.568 6.418 11.718 1.00 83.81 97 ARG A C 1
ATOM 790 O O . ARG A 1 97 ? -2.357 6.536 11.850 1.00 83.81 97 ARG A O 1
ATOM 797 N N . GLN A 1 98 ? -4.263 5.417 12.249 1.00 80.75 98 GLN A N 1
ATOM 798 C CA . GLN A 1 98 ? -3.664 4.337 13.041 1.00 80.75 98 GLN A CA 1
ATOM 799 C C . GLN A 1 98 ? -3.345 3.093 12.205 1.00 80.75 98 GLN A C 1
ATOM 801 O O . GLN A 1 98 ? -2.715 2.149 12.694 1.00 80.75 98 GLN A O 1
ATOM 806 N N . ILE A 1 99 ? -3.761 3.093 10.937 1.00 82.12 99 ILE A N 1
ATOM 807 C CA . ILE A 1 99 ? -3.355 2.095 9.956 1.00 82.12 99 ILE A CA 1
ATOM 808 C C . ILE A 1 99 ? -1.893 2.354 9.602 1.00 82.12 99 ILE A C 1
ATOM 810 O O . ILE A 1 99 ? -1.528 3.451 9.183 1.00 82.12 99 ILE A O 1
ATOM 814 N N . SER A 1 100 ? -1.056 1.332 9.741 1.00 77.62 100 SER A N 1
ATOM 815 C CA . SER A 1 100 ? 0.336 1.386 9.299 1.00 77.62 100 SER A CA 1
ATOM 816 C C . SER A 1 100 ? 0.547 0.497 8.085 1.00 77.62 100 SER A C 1
ATOM 818 O O . SER A 1 100 ? -0.006 -0.602 7.996 1.00 77.62 100 SER A O 1
ATOM 820 N N . GLY A 1 101 ? 1.345 1.002 7.146 1.00 75.06 101 GLY A N 1
ATOM 821 C CA . GLY A 1 101 ? 1.853 0.225 6.027 1.00 75.06 101 GLY A CA 1
ATOM 822 C C . GLY A 1 101 ? 3.017 -0.647 6.489 1.00 75.06 101 GLY A C 1
ATOM 823 O O . GLY A 1 101 ? 3.983 -0.157 7.068 1.00 75.06 101 GLY A O 1
ATOM 824 N N . ILE A 1 102 ? 2.917 -1.938 6.227 1.00 72.19 102 ILE A N 1
ATOM 825 C CA . ILE A 1 102 ? 3.962 -2.935 6.382 1.00 72.19 102 ILE A CA 1
ATOM 826 C C . ILE A 1 102 ? 4.456 -3.253 4.977 1.00 72.19 102 ILE A C 1
ATOM 828 O O . ILE A 1 102 ? 3.697 -3.732 4.122 1.00 72.19 102 ILE A O 1
ATOM 832 N N . ALA A 1 103 ? 5.732 -2.951 4.742 1.00 64.00 103 ALA A N 1
ATOM 833 C CA . ALA A 1 103 ? 6.399 -3.285 3.497 1.00 64.00 103 ALA A CA 1
ATOM 834 C C . ALA A 1 103 ? 6.363 -4.803 3.304 1.00 64.00 103 ALA A C 1
ATOM 836 O O . ALA A 1 103 ? 6.742 -5.563 4.198 1.00 64.00 103 ALA A O 1
ATOM 837 N N . MET A 1 104 ? 5.888 -5.249 2.143 1.00 67.44 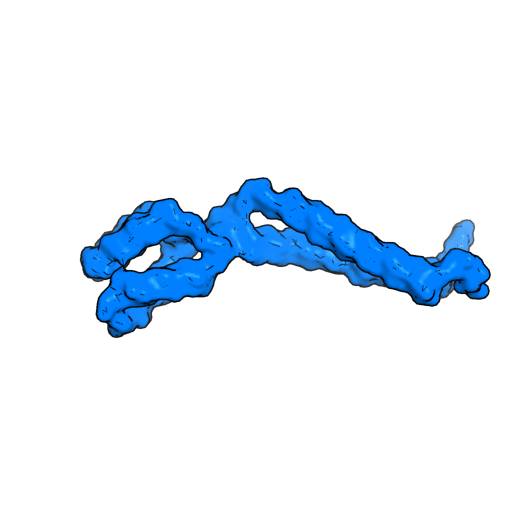104 MET A N 1
ATOM 838 C CA . MET A 1 104 ? 5.933 -6.667 1.833 1.00 67.44 104 MET A CA 1
ATOM 839 C C . MET A 1 104 ? 7.382 -7.093 1.568 1.00 67.44 104 MET A C 1
ATOM 841 O O . MET A 1 104 ? 8.053 -6.475 0.741 1.00 67.44 104 MET A O 1
ATOM 845 N N . PRO A 1 105 ? 7.867 -8.180 2.192 1.00 62.47 105 PRO A N 1
ATOM 846 C CA . PRO A 1 105 ? 9.228 -8.661 1.956 1.00 62.47 105 PRO A CA 1
ATOM 847 C C . PRO A 1 105 ? 9.435 -9.131 0.506 1.00 62.47 105 PRO A C 1
ATOM 849 O O . PRO A 1 105 ? 10.562 -9.199 0.035 1.00 62.47 105 PRO A O 1
ATOM 852 N N . ALA A 1 106 ? 8.352 -9.429 -0.224 1.00 65.56 106 ALA A N 1
ATOM 853 C CA . ALA A 1 106 ? 8.409 -9.928 -1.594 1.00 65.56 106 ALA A CA 1
ATOM 854 C C . ALA A 1 106 ? 8.337 -8.842 -2.688 1.00 65.56 106 ALA A C 1
ATOM 856 O O . ALA A 1 106 ? 8.299 -9.177 -3.873 1.00 65.56 106 ALA A O 1
ATOM 857 N N . VAL A 1 107 ? 8.306 -7.554 -2.322 1.00 66.38 107 VAL A N 1
ATOM 858 C CA . VAL A 1 107 ? 8.170 -6.444 -3.288 1.00 66.38 107 VAL A CA 1
ATOM 859 C C . VAL A 1 107 ? 9.291 -6.455 -4.322 1.00 66.38 107 VAL A C 1
ATOM 861 O O . VAL A 1 107 ? 9.022 -6.227 -5.498 1.00 66.38 107 VAL A O 1
ATOM 864 N N . GLU A 1 108 ? 10.518 -6.781 -3.915 1.00 64.56 108 GLU A N 1
ATOM 865 C CA . GLU A 1 108 ? 11.670 -6.851 -4.821 1.00 64.56 108 GLU A CA 1
ATOM 866 C C . GLU A 1 108 ? 11.498 -7.929 -5.902 1.00 64.56 108 GLU A C 1
ATOM 868 O O . GLU A 1 108 ? 11.774 -7.679 -7.075 1.00 64.56 108 GLU A O 1
ATOM 873 N N . TYR A 1 109 ? 10.956 -9.100 -5.551 1.00 69.44 109 TYR A N 1
ATOM 874 C CA . TYR A 1 109 ? 10.695 -10.171 -6.521 1.00 69.44 109 TYR A CA 1
ATOM 875 C C . TYR A 1 109 ? 9.589 -9.790 -7.508 1.00 69.44 109 TYR A C 1
ATOM 877 O O . TYR A 1 109 ? 9.703 -10.063 -8.704 1.00 69.44 109 TYR A O 1
ATOM 885 N N . ILE A 1 110 ? 8.533 -9.124 -7.028 1.00 71.31 110 ILE A N 1
ATOM 886 C CA . ILE A 1 110 ? 7.450 -8.633 -7.889 1.00 71.31 110 ILE A CA 1
ATOM 887 C C . ILE A 1 110 ? 7.982 -7.527 -8.808 1.00 71.31 110 ILE A C 1
ATOM 889 O O . ILE A 1 110 ? 7.664 -7.516 -9.994 1.00 71.31 110 ILE A O 1
ATOM 893 N N . PHE A 1 111 ? 8.836 -6.637 -8.296 1.00 71.44 111 PHE A N 1
ATOM 894 C CA . PHE A 1 111 ? 9.487 -5.590 -9.083 1.00 71.44 111 PHE A CA 1
ATOM 895 C C . PHE A 1 111 ? 10.322 -6.181 -10.219 1.00 71.44 111 PHE A C 1
ATOM 897 O O . PHE A 1 111 ? 10.136 -5.795 -11.371 1.00 71.44 111 PHE A O 1
ATOM 904 N N . LEU A 1 112 ? 11.173 -7.166 -9.926 1.00 71.81 112 LEU A N 1
ATOM 905 C CA . LEU A 1 112 ? 11.985 -7.838 -10.941 1.00 71.81 112 LEU A CA 1
ATOM 906 C C . LEU A 1 112 ? 11.124 -8.544 -11.995 1.00 71.81 112 LEU A C 1
ATOM 908 O O . LEU A 1 112 ? 11.410 -8.429 -13.185 1.00 71.81 112 LEU A O 1
ATOM 912 N N . AL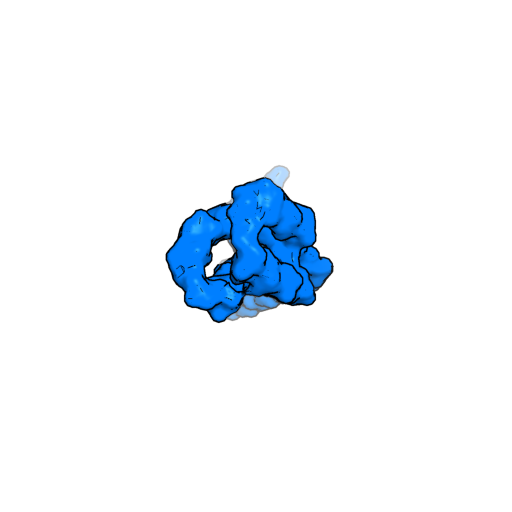A A 1 113 ? 10.053 -9.227 -11.584 1.00 79.00 113 ALA A N 1
ATOM 913 C CA . ALA A 1 113 ? 9.148 -9.905 -12.510 1.00 79.00 113 ALA A CA 1
ATOM 914 C C . ALA A 1 113 ? 8.418 -8.920 -13.441 1.00 79.00 113 ALA A C 1
ATOM 916 O O . ALA A 1 113 ? 8.351 -9.141 -14.651 1.00 79.00 113 ALA A O 1
ATOM 917 N N . VAL A 1 114 ? 7.910 -7.809 -12.897 1.00 79.06 114 VAL A N 1
ATOM 918 C CA . VAL A 1 114 ? 7.230 -6.759 -13.672 1.00 79.06 114 VAL A CA 1
ATOM 919 C C . VAL A 1 114 ? 8.206 -6.068 -14.622 1.00 79.06 114 VAL A C 1
ATOM 921 O O . VAL A 1 114 ? 7.884 -5.855 -15.791 1.00 79.06 114 VAL A O 1
ATOM 924 N N . LEU A 1 115 ? 9.416 -5.768 -14.151 1.00 77.94 115 LEU A N 1
ATOM 925 C CA . LEU A 1 115 ? 10.463 -5.151 -14.955 1.00 77.94 115 LEU A CA 1
ATOM 926 C C . LEU A 1 115 ? 10.899 -6.069 -16.109 1.00 77.94 115 LEU A C 1
ATOM 928 O O . LEU A 1 115 ? 11.013 -5.620 -17.249 1.00 77.94 115 LEU A O 1
ATOM 932 N N . ALA A 1 116 ? 11.080 -7.364 -15.838 1.00 80.44 116 ALA A N 1
ATOM 933 C CA . ALA A 1 116 ? 11.409 -8.359 -16.853 1.00 80.44 116 ALA A CA 1
ATOM 934 C C . ALA A 1 116 ? 10.304 -8.477 -17.913 1.00 80.44 116 ALA A C 1
ATOM 936 O O . ALA A 1 116 ? 10.597 -8.465 -19.109 1.00 80.44 116 ALA A O 1
ATOM 937 N N . ALA A 1 117 ? 9.034 -8.525 -17.497 1.00 82.12 117 ALA A N 1
ATOM 938 C CA . ALA A 1 117 ? 7.899 -8.549 -18.418 1.00 82.12 117 ALA A CA 1
ATOM 939 C C . ALA A 1 117 ? 7.836 -7.278 -19.281 1.00 82.12 117 ALA A C 1
ATOM 941 O O . ALA A 1 117 ? 7.614 -7.354 -20.489 1.00 82.12 117 ALA A O 1
ATOM 942 N N . TYR A 1 118 ? 8.085 -6.113 -18.684 1.00 80.38 118 TYR A N 1
ATOM 943 C CA . TYR A 1 118 ? 8.112 -4.841 -19.395 1.00 80.38 118 TYR A CA 1
ATOM 944 C C . TYR A 1 118 ? 9.221 -4.794 -20.459 1.00 80.38 118 TYR A C 1
ATOM 946 O O .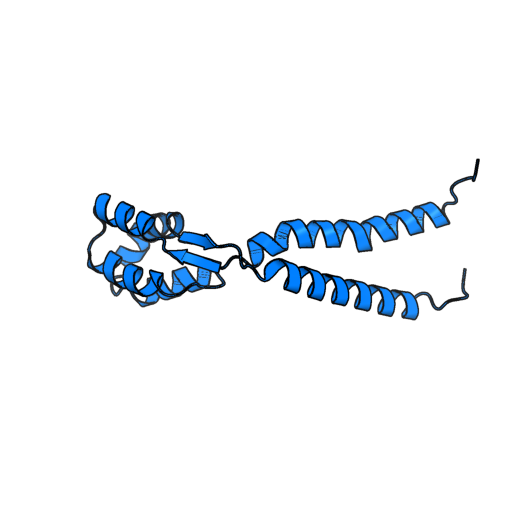 TYR A 1 118 ? 8.949 -4.467 -21.617 1.00 80.38 118 TYR A O 1
ATOM 954 N N . TYR A 1 119 ? 10.448 -5.197 -20.114 1.00 78.50 119 TYR A N 1
ATOM 955 C CA . TYR A 1 119 ? 11.541 -5.276 -21.088 1.00 78.50 119 TYR A CA 1
ATOM 956 C C . TYR A 1 119 ? 11.299 -6.322 -22.171 1.00 78.50 119 TYR A C 1
ATOM 958 O O . TYR A 1 119 ? 11.644 -6.083 -23.327 1.00 78.50 119 TYR A O 1
ATOM 966 N N . TRP A 1 120 ? 10.668 -7.446 -21.832 1.00 79.25 120 TRP A N 1
ATOM 967 C CA . TRP A 1 120 ? 10.271 -8.449 -22.815 1.00 79.25 120 TRP A CA 1
ATOM 968 C C . TRP A 1 120 ? 9.280 -7.882 -23.836 1.00 79.25 120 TRP A C 1
ATOM 970 O O . TRP A 1 120 ? 9.459 -8.062 -25.041 1.00 79.25 120 TRP A O 1
ATOM 980 N N . ILE A 1 121 ? 8.261 -7.150 -23.373 1.00 80.31 121 ILE A N 1
ATOM 981 C CA . ILE A 1 121 ? 7.283 -6.486 -24.244 1.00 80.31 121 ILE A CA 1
ATOM 982 C C . ILE A 1 121 ? 7.975 -5.441 -25.115 1.00 80.31 121 ILE A C 1
ATOM 984 O O . ILE A 1 121 ? 7.757 -5.425 -26.325 1.00 80.31 121 ILE A O 1
ATOM 988 N N . LEU A 1 122 ? 8.835 -4.602 -24.532 1.00 77.06 122 LEU A N 1
ATOM 989 C CA . LEU A 1 122 ? 9.600 -3.618 -25.293 1.00 77.06 122 LEU A CA 1
ATOM 990 C C . LEU A 1 122 ? 10.439 -4.278 -26.379 1.00 77.06 122 LEU A C 1
ATOM 992 O O . LEU A 1 122 ? 10.361 -3.854 -27.525 1.00 77.06 122 LEU A O 1
ATOM 996 N N . TRP A 1 123 ? 11.195 -5.321 -26.040 1.00 74.94 123 TRP A N 1
ATOM 997 C CA . TRP A 1 123 ? 12.009 -6.065 -26.995 1.00 74.94 123 TRP A CA 1
ATOM 998 C C . TRP A 1 123 ? 11.163 -6.690 -28.109 1.00 74.94 123 TRP A C 1
ATOM 1000 O O . TRP A 1 123 ? 11.516 -6.620 -29.285 1.00 74.94 123 TRP A O 1
ATOM 1010 N N . PHE A 1 124 ? 10.010 -7.265 -27.765 1.00 77.19 124 PHE A N 1
ATOM 1011 C CA . PHE A 1 124 ? 9.097 -7.838 -28.748 1.00 77.19 124 PHE A CA 1
ATOM 1012 C C . PHE A 1 124 ? 8.535 -6.769 -29.698 1.00 77.19 124 PHE A C 1
ATOM 1014 O O . PHE A 1 124 ? 8.490 -6.968 -30.914 1.00 77.19 124 PHE A O 1
ATOM 1021 N N . VAL A 1 125 ? 8.133 -5.615 -29.160 1.00 75.75 125 VAL A N 1
ATOM 1022 C CA . VAL A 1 125 ? 7.606 -4.492 -29.944 1.00 75.75 125 VAL A CA 1
ATOM 1023 C C . VAL A 1 125 ? 8.699 -3.882 -30.818 1.00 75.75 125 VAL A C 1
ATOM 1025 O O . VAL A 1 125 ? 8.464 -3.678 -32.008 1.00 75.75 125 VAL A O 1
ATOM 1028 N N . THR A 1 126 ? 9.901 -3.643 -30.291 1.00 70.81 126 THR A N 1
ATOM 1029 C CA . THR A 1 126 ? 11.006 -3.090 -31.085 1.00 70.81 126 THR A CA 1
ATOM 1030 C C . THR A 1 126 ? 11.429 -4.042 -32.190 1.00 70.81 126 THR A C 1
ATOM 1032 O O . THR A 1 126 ? 11.580 -3.592 -33.317 1.00 70.81 126 THR A O 1
ATOM 1035 N N . ARG A 1 127 ? 11.507 -5.353 -31.939 1.00 67.31 127 ARG A N 1
ATOM 1036 C CA . ARG A 1 127 ? 11.831 -6.341 -32.980 1.00 67.31 127 ARG A CA 1
ATOM 1037 C C . ARG A 1 127 ? 10.765 -6.430 -34.075 1.00 67.31 127 ARG A C 1
ATOM 1039 O O . ARG A 1 127 ? 11.083 -6.697 -35.230 1.00 67.31 127 ARG A O 1
ATOM 1046 N N . ARG A 1 128 ? 9.495 -6.202 -33.724 1.00 66.38 128 ARG A N 1
ATOM 1047 C CA . ARG A 1 128 ? 8.378 -6.202 -34.679 1.00 66.38 128 ARG A CA 1
ATOM 1048 C C . ARG A 1 128 ? 8.317 -4.926 -35.523 1.00 66.38 128 ARG A C 1
ATOM 1050 O O . ARG A 1 128 ? 7.967 -5.006 -36.696 1.00 66.38 128 ARG A O 1
ATOM 1057 N N . TRP A 1 129 ? 8.625 -3.769 -34.939 1.00 60.12 129 TRP A N 1
ATOM 1058 C CA . TRP A 1 129 ? 8.531 -2.463 -35.609 1.00 60.12 129 TRP A CA 1
ATOM 1059 C C . TRP A 1 129 ? 9.841 -2.013 -36.271 1.00 60.12 129 TRP A C 1
ATOM 1061 O O . TRP A 1 129 ? 9.806 -1.268 -37.247 1.00 60.12 129 TRP A O 1
ATOM 1071 N N . PHE A 1 130 ? 10.980 -2.497 -35.782 1.00 60.38 130 PHE A N 1
ATOM 1072 C CA . PHE A 1 130 ? 12.322 -2.263 -36.314 1.00 60.38 130 PHE A CA 1
ATOM 1073 C C . PHE A 1 130 ? 13.037 -3.612 -36.481 1.00 60.38 130 PHE A C 1
ATOM 1075 O O . PHE A 1 130 ? 13.923 -3.941 -35.691 1.00 60.38 130 PHE A O 1
ATOM 1082 N N . PRO A 1 131 ? 12.631 -4.437 -37.463 1.00 55.19 131 PRO A N 1
ATOM 1083 C CA . PRO A 1 131 ? 13.339 -5.674 -37.753 1.00 55.19 131 PRO A CA 1
ATOM 1084 C C . PRO A 1 131 ? 14.791 -5.351 -38.127 1.00 55.19 131 PRO A C 1
ATOM 1086 O O . PRO A 1 131 ? 15.040 -4.423 -38.903 1.00 55.19 131 PRO A O 1
ATOM 1089 N N . ASP A 1 132 ? 15.733 -6.100 -37.549 1.00 54.56 132 ASP A N 1
ATOM 1090 C CA . ASP A 1 132 ? 17.168 -5.960 -37.800 1.00 54.56 132 ASP A CA 1
ATOM 1091 C C . ASP A 1 132 ? 17.436 -5.855 -39.312 1.00 54.56 132 ASP A C 1
ATOM 1093 O O . ASP A 1 132 ? 17.146 -6.785 -40.066 1.00 54.56 132 ASP A O 1
ATOM 1097 N N . GLY A 1 133 ? 17.953 -4.704 -39.764 1.00 52.78 133 GLY A N 1
ATOM 1098 C CA . GLY A 1 133 ? 18.380 -4.506 -41.156 1.00 52.78 133 GLY A CA 1
ATOM 1099 C C . GLY A 1 133 ? 17.741 -3.363 -41.954 1.00 52.78 133 GLY A C 1
ATOM 1100 O O . GLY A 1 133 ? 18.001 -3.282 -43.152 1.00 52.78 133 GLY A O 1
ATOM 1101 N N . LYS A 1 134 ? 16.953 -2.456 -41.361 1.00 46.59 134 LYS A N 1
ATOM 1102 C CA . LYS A 1 134 ? 16.580 -1.192 -42.032 1.00 46.59 134 LYS A CA 1
ATOM 1103 C C . LYS A 1 134 ? 16.942 0.022 -41.177 1.00 46.59 134 LYS A C 1
ATOM 1105 O O . LYS A 1 134 ? 16.189 0.405 -40.282 1.00 46.59 134 LYS A O 1
ATOM 1110 N N . VAL A 1 135 ? 18.126 0.570 -41.458 1.00 46.62 135 VAL A N 1
ATOM 1111 C CA . VAL A 1 135 ? 18.493 1.969 -41.186 1.00 46.62 135 VAL A CA 1
ATOM 1112 C C . VAL A 1 135 ? 18.014 2.803 -42.364 1.00 46.62 135 VAL A C 1
ATOM 1114 O O . VAL A 1 135 ? 18.216 2.333 -43.506 1.00 46.62 135 VAL A O 1
#

pLDDT: mean 74.74, std 9.04, range [42.72, 87.75]

Sequence (135 aa):
MEIITWGDIRRGTLAIVLVIVPTFLLGTYMAPALQSYQITGPGLWELKRKGAPDALIEPLHELRLKPFFFKFRLMSEVESRISDADLFRKYEKKIERQISGIAMPAVEYIFLAVLAAYYWILWFVTRRWFPDGKV

Foldseek 3Di:
DPDCDPVNVVVVVCCCVQPVVVLVCCVVVLQVQQWWKAQDPVLLVVCVVVPQDVLLSVQNVVRNVDTHRDLVVSLVSSCVSRPDNVSCVVCVVSSSVRIDTDGDPCSVVVSVVVSVVSVVVVVVVCCVVPPPDDD

Radius of gyration: 24.02 Å; chains: 1; bounding box: 59×24×68 Å